Protein AF-A0A2W6SD18-F1 (afdb_monomer_lite)

Secondary structure (DSSP, 8-state):
-PPP-----EEEEEEE--SS---S-----HHIIIIIIIGGGGGGTS-HHHHHHHHHHHHHHHHHH--TTT--SPPPSS-HHHHHSSSEEEEEE--HHHH-TT--HHHHHHHHHHHHHTT-EEEEEE-TTS-EEEEEE-SS-S---

Sequence (145 aa):
MAIPEKDLKLIRKKFEAKPEKNPDRIRLGNHFVDDFIFEDQEAADIPINALRVIFNIISIISNEQFRPEDRPKQLSLFDEEFETDHNIFAAMKIRNSKISPSGSTKQVVDAYEFLARFKMSWYKSVNSKGKEIKTFGGLISNPSY

Foldseek 3Di:
DDDPPDLPQAAPAEFEDDPDDDDPDFDDDPCCCVVPQPVPNCVVVQDPLLVLVVRSVRVRVCVVQDDCPPDVDGDDPCDLCNQPDPNYDHHYDDDCCSRPVVSDPVSNVVSVVCQFPAVFDWDWDAGPVRDIDTDTTGNDPDDDD

Structure (mmCIF, N/CA/C/O backbone):
data_AF-A0A2W6SD18-F1
#
_entry.id   AF-A0A2W6SD18-F1
#
loop_
_atom_site.group_PDB
_atom_site.id
_atom_site.type_symbol
_atom_site.label_atom_id
_atom_site.label_alt_id
_atom_site.label_comp_id
_atom_site.label_asym_id
_atom_site.label_entity_id
_atom_site.label_seq_id
_atom_site.pdbx_PDB_ins_code
_atom_site.Cartn_x
_atom_site.Cartn_y
_atom_site.Cartn_z
_atom_site.occupancy
_atom_site.B_iso_or_equiv
_atom_site.auth_seq_id
_atom_site.auth_comp_id
_atom_site.auth_asym_id
_atom_site.auth_atom_id
_atom_site.pdbx_PDB_model_num
ATOM 1 N N . MET A 1 1 ? -8.324 37.063 14.150 1.00 36.47 1 MET A N 1
ATOM 2 C CA . MET A 1 1 ? -8.809 36.051 13.189 1.00 36.47 1 MET A CA 1
ATOM 3 C C . MET A 1 1 ? -8.015 34.784 13.435 1.00 36.47 1 MET A C 1
ATOM 5 O O . MET A 1 1 ? -6.806 34.806 13.251 1.00 36.47 1 MET A O 1
ATOM 9 N N . ALA A 1 2 ? -8.663 33.748 13.969 1.00 40.44 2 ALA A N 1
ATOM 10 C CA . ALA A 1 2 ? -8.034 32.453 14.193 1.00 40.44 2 ALA A CA 1
ATOM 11 C C . ALA A 1 2 ? -7.818 31.774 12.835 1.00 40.44 2 ALA A C 1
ATOM 13 O O . ALA A 1 2 ? -8.730 31.730 12.011 1.00 40.44 2 ALA A O 1
ATOM 14 N N . ILE A 1 3 ? -6.597 31.307 12.589 1.00 47.12 3 ILE A N 1
ATOM 15 C CA . ILE A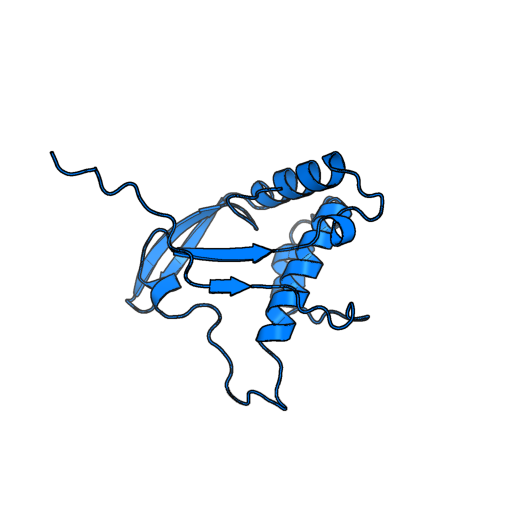 1 3 ? -6.280 30.435 11.458 1.00 47.12 3 ILE A CA 1
ATOM 16 C C . ILE A 1 3 ? -7.172 29.197 11.634 1.00 47.12 3 ILE A C 1
ATOM 18 O O . ILE A 1 3 ? -7.150 28.633 12.729 1.00 47.12 3 ILE A O 1
ATOM 22 N N . PRO A 1 4 ? -7.986 28.789 10.643 1.00 49.41 4 PRO A N 1
ATOM 23 C CA . PRO A 1 4 ? -8.769 27.574 10.795 1.00 49.41 4 PRO A CA 1
ATOM 24 C C . PRO A 1 4 ? -7.780 26.429 10.998 1.00 49.41 4 PRO A C 1
ATOM 26 O O . PRO A 1 4 ? -6.808 26.328 10.242 1.00 49.41 4 PRO A O 1
ATOM 29 N N . GLU A 1 5 ? -8.005 25.610 12.027 1.00 46.94 5 GLU A N 1
ATOM 30 C CA . GLU A 1 5 ? -7.401 24.287 12.169 1.00 46.94 5 GLU A CA 1
ATOM 31 C C . GLU A 1 5 ? -7.715 23.506 10.889 1.00 46.94 5 GLU A C 1
ATOM 33 O O . GLU A 1 5 ? -8.710 22.800 10.776 1.00 46.94 5 GLU A O 1
ATOM 38 N N . LYS A 1 6 ? -6.900 23.702 9.852 1.00 48.34 6 LYS A N 1
ATOM 39 C CA . LYS A 1 6 ? -6.810 22.774 8.738 1.00 48.34 6 LYS A CA 1
ATOM 40 C C . LYS A 1 6 ? -6.470 21.454 9.393 1.00 48.34 6 LYS A C 1
ATOM 42 O O . LYS A 1 6 ? -5.463 21.409 10.088 1.00 48.34 6 LYS A O 1
ATOM 47 N N . ASP A 1 7 ? -7.286 20.436 9.164 1.00 53.53 7 ASP A N 1
ATOM 48 C CA . ASP A 1 7 ? -7.004 19.037 9.462 1.00 53.53 7 ASP A CA 1
ATOM 49 C C . ASP A 1 7 ? -5.550 18.689 9.094 1.00 53.53 7 ASP A C 1
ATOM 51 O O . ASP A 1 7 ? -5.221 18.335 7.957 1.00 53.53 7 ASP A O 1
ATOM 55 N N . LEU A 1 8 ? -4.637 18.889 10.044 1.00 66.06 8 LEU A N 1
ATOM 56 C CA . LEU A 1 8 ? -3.215 18.668 9.858 1.00 66.06 8 LEU A CA 1
ATOM 57 C C . LEU A 1 8 ? -3.037 17.157 9.848 1.00 66.06 8 LEU A C 1
ATOM 59 O O . LEU A 1 8 ? -3.422 16.484 10.798 1.00 66.06 8 LEU A O 1
ATOM 63 N N . LYS A 1 9 ? -2.456 16.609 8.777 1.00 71.50 9 LYS A N 1
ATOM 64 C CA . LYS A 1 9 ? -2.080 15.191 8.733 1.00 71.50 9 LYS A CA 1
ATOM 65 C C . LYS A 1 9 ? -1.160 14.892 9.919 1.00 71.50 9 LYS A C 1
ATOM 67 O O . LYS A 1 9 ? -0.026 15.374 9.953 1.00 71.50 9 LYS A O 1
ATOM 72 N N . LEU A 1 10 ? -1.631 14.091 10.871 1.00 79.44 10 LEU A N 1
ATOM 73 C CA . LEU A 1 10 ? -0.878 13.744 12.071 1.00 79.44 10 LEU A CA 1
ATOM 74 C C . LEU A 1 10 ? -0.039 12.498 11.785 1.00 79.44 10 LEU A C 1
ATOM 76 O O . LEU A 1 10 ? -0.499 11.365 11.914 1.00 79.44 10 LEU A O 1
ATOM 80 N N . ILE A 1 11 ? 1.211 12.697 11.358 1.00 80.44 11 ILE A N 1
ATOM 81 C CA . ILE A 1 11 ? 2.149 11.583 11.166 1.00 80.44 11 ILE A CA 1
ATOM 82 C C . ILE A 1 11 ? 2.632 11.115 12.542 1.00 80.44 11 ILE A C 1
ATOM 84 O O . ILE A 1 11 ? 3.534 11.724 13.118 1.00 80.44 11 ILE A O 1
ATOM 88 N N . ARG A 1 12 ? 2.051 10.027 13.054 1.00 81.19 12 ARG A N 1
ATOM 89 C CA . ARG A 1 12 ? 2.420 9.437 14.354 1.00 81.19 12 ARG A CA 1
ATOM 90 C C . ARG A 1 12 ? 3.586 8.468 14.260 1.00 81.19 12 ARG A C 1
ATOM 92 O O . ARG A 1 12 ? 4.347 8.319 15.210 1.00 81.19 12 ARG A O 1
ATOM 99 N N . LYS A 1 13 ? 3.776 7.858 13.088 1.00 79.50 13 LYS A N 1
ATOM 100 C CA . LYS A 1 13 ? 4.844 6.886 12.858 1.00 79.50 13 LYS A CA 1
ATOM 101 C C . LYS A 1 13 ? 5.534 7.129 11.529 1.00 79.50 13 LYS A C 1
ATOM 103 O O . LYS A 1 13 ? 4.882 7.400 10.523 1.00 79.50 13 LYS A O 1
ATOM 108 N N . LYS A 1 14 ? 6.862 7.038 11.533 1.00 83.69 14 LYS A N 1
ATOM 109 C CA . LYS A 1 14 ? 7.695 7.120 10.333 1.00 83.69 14 LYS A CA 1
ATOM 110 C C . LYS A 1 14 ? 8.490 5.833 10.210 1.00 83.69 14 LYS 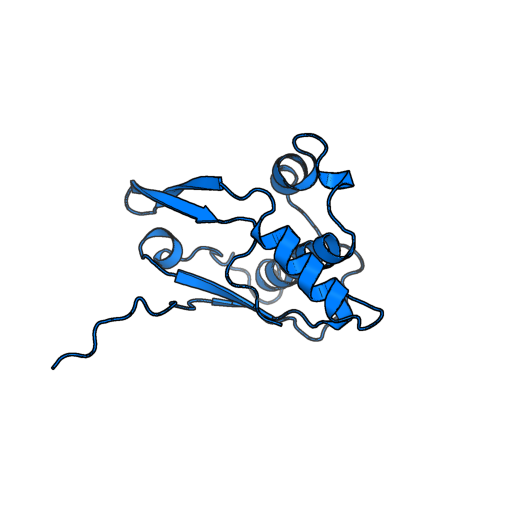A C 1
ATOM 112 O O . LYS A 1 14 ? 9.293 5.527 11.082 1.00 83.69 14 LYS A O 1
ATOM 117 N N . PHE A 1 15 ? 8.249 5.125 9.122 1.00 81.44 15 PHE A N 1
ATOM 118 C CA . PHE A 1 15 ? 8.937 3.910 8.740 1.00 81.44 15 PHE A CA 1
ATOM 119 C C . PHE A 1 15 ? 10.030 4.261 7.733 1.00 81.44 15 PHE A C 1
ATOM 121 O O . PHE A 1 15 ? 9.759 4.837 6.671 1.00 81.44 15 PHE A O 1
ATOM 128 N N . GLU A 1 16 ? 11.270 3.916 8.058 1.00 71.38 16 GLU A N 1
ATOM 129 C CA . GLU A 1 16 ? 12.412 4.158 7.182 1.00 71.38 16 GLU A CA 1
ATOM 130 C C . GLU A 1 16 ? 13.086 2.842 6.810 1.00 71.38 16 GLU A C 1
ATOM 132 O O . GLU A 1 16 ? 13.357 1.986 7.654 1.00 71.38 16 GLU A O 1
ATOM 137 N N . ALA A 1 17 ? 13.379 2.681 5.520 1.00 67.56 17 ALA A N 1
ATOM 138 C CA . ALA A 1 17 ? 14.174 1.561 5.052 1.00 67.56 17 ALA A CA 1
ATOM 139 C C . ALA A 1 17 ? 15.585 1.659 5.647 1.00 67.56 17 ALA A C 1
ATOM 141 O O . ALA A 1 17 ? 16.366 2.543 5.279 1.00 67.56 17 ALA A O 1
ATOM 142 N N . LYS A 1 18 ? 15.928 0.738 6.553 1.00 66.50 18 LYS A N 1
ATOM 143 C CA . LYS A 1 18 ? 17.315 0.579 6.995 1.00 66.50 18 LYS A CA 1
ATOM 144 C C . LYS A 1 18 ? 18.185 0.155 5.803 1.00 66.50 18 LYS A C 1
ATOM 146 O O . LYS A 1 18 ? 17.715 -0.575 4.932 1.00 66.50 18 LYS A O 1
ATOM 151 N N . PRO A 1 19 ? 19.454 0.590 5.747 1.00 58.84 19 PRO A N 1
ATOM 152 C CA . PRO A 1 19 ? 20.361 0.251 4.650 1.00 58.84 19 PRO A CA 1
ATOM 153 C C . PRO A 1 19 ? 20.757 -1.235 4.607 1.00 58.84 19 PRO A C 1
ATOM 155 O O . PRO A 1 19 ? 21.408 -1.659 3.653 1.00 58.84 19 PRO A O 1
ATOM 158 N N . GLU A 1 20 ? 20.393 -2.029 5.614 1.00 55.03 20 GLU A N 1
ATOM 159 C CA . GLU A 1 20 ? 20.808 -3.423 5.709 1.00 55.03 20 GLU A CA 1
ATOM 160 C C . GLU A 1 20 ? 19.927 -4.355 4.877 1.00 55.03 20 GLU A C 1
ATOM 162 O O . GLU A 1 20 ? 18.716 -4.404 5.060 1.00 55.03 20 GLU A O 1
ATOM 167 N N . LYS A 1 21 ? 20.616 -5.067 3.972 1.00 59.00 21 LYS A N 1
ATOM 168 C CA . LYS A 1 21 ? 20.236 -6.228 3.152 1.00 59.00 21 LYS A CA 1
ATOM 169 C C . LYS A 1 21 ? 18.786 -6.269 2.664 1.00 59.00 21 LYS A C 1
ATOM 171 O O . LYS A 1 21 ? 17.851 -6.477 3.426 1.00 59.00 21 LYS A O 1
ATOM 176 N N . ASN A 1 22 ? 18.634 -6.238 1.336 1.00 63.34 22 ASN A N 1
ATOM 177 C CA . ASN A 1 22 ? 17.445 -6.807 0.704 1.00 63.34 22 ASN A CA 1
ATOM 178 C C . ASN A 1 22 ? 17.261 -8.225 1.251 1.00 63.34 22 ASN A C 1
ATOM 180 O O . ASN A 1 22 ? 18.163 -9.042 1.051 1.00 63.34 22 ASN A O 1
ATOM 184 N N . PRO A 1 23 ? 16.166 -8.520 1.961 1.00 69.06 23 PRO A N 1
ATOM 185 C CA . PRO A 1 23 ? 15.959 -9.868 2.436 1.00 69.06 23 PRO A CA 1
ATOM 186 C C . PRO A 1 23 ? 15.701 -10.769 1.226 1.00 69.06 23 PRO A C 1
ATOM 188 O O . PRO A 1 23 ? 14.843 -10.468 0.398 1.00 69.06 23 PRO A O 1
ATOM 191 N N . ASP A 1 24 ? 16.412 -11.894 1.141 1.00 71.31 24 ASP A N 1
ATOM 192 C CA . ASP A 1 24 ? 16.167 -12.909 0.105 1.00 71.31 24 ASP A CA 1
ATOM 193 C C . ASP A 1 24 ? 14.780 -13.557 0.265 1.00 71.31 24 ASP A C 1
ATOM 195 O O . ASP A 1 24 ? 14.268 -14.203 -0.649 1.00 71.31 24 ASP A O 1
ATOM 199 N N . ARG A 1 25 ? 14.171 -13.417 1.452 1.00 76.19 25 ARG A N 1
ATOM 200 C CA . ARG A 1 25 ? 12.861 -13.970 1.802 1.00 76.19 25 ARG A CA 1
ATOM 201 C C . ARG A 1 25 ? 12.071 -12.982 2.649 1.00 76.19 25 ARG A C 1
ATOM 203 O O . ARG A 1 25 ? 12.567 -12.503 3.665 1.00 76.19 25 ARG A O 1
ATOM 210 N N . ILE A 1 26 ? 10.817 -12.754 2.276 1.00 76.69 26 ILE A N 1
ATOM 211 C CA . ILE A 1 26 ? 9.847 -11.987 3.062 1.00 76.69 26 ILE A CA 1
ATOM 212 C C . ILE A 1 26 ? 8.842 -12.973 3.658 1.00 76.69 26 ILE A C 1
ATOM 214 O O . ILE A 1 26 ? 8.371 -13.874 2.967 1.00 76.69 26 ILE A O 1
ATOM 218 N N . ARG A 1 27 ? 8.537 -12.825 4.950 1.00 76.38 27 ARG A N 1
ATOM 219 C CA . ARG A 1 27 ? 7.504 -13.621 5.624 1.00 76.38 27 ARG A CA 1
ATOM 220 C C . ARG A 1 27 ? 6.198 -12.842 5.630 1.00 76.38 27 ARG A C 1
ATOM 222 O O . ARG A 1 27 ? 6.173 -11.701 6.083 1.00 76.38 27 ARG A O 1
ATOM 229 N N . LEU A 1 28 ? 5.140 -13.480 5.147 1.00 76.88 28 LEU A N 1
ATOM 230 C CA . LEU A 1 28 ? 3.787 -12.938 5.083 1.00 76.88 28 LEU A CA 1
ATOM 231 C C . LEU A 1 28 ? 2.862 -13.785 5.946 1.00 76.88 28 LEU A C 1
ATOM 233 O O . LEU A 1 28 ? 3.042 -14.997 6.030 1.00 76.88 28 LEU A O 1
ATOM 237 N N . GLY A 1 29 ? 1.888 -13.147 6.591 1.00 78.31 29 GLY A N 1
ATOM 238 C CA . GLY A 1 29 ? 0.806 -13.881 7.239 1.00 78.31 29 GLY A CA 1
ATOM 239 C C . GLY A 1 29 ? -0.110 -14.491 6.181 1.00 78.31 29 GLY A C 1
ATOM 240 O O . GLY A 1 29 ? -0.436 -13.810 5.211 1.00 78.31 29 GLY A O 1
ATOM 241 N N . ASN A 1 30 ? -0.538 -15.738 6.382 1.00 79.75 30 ASN A N 1
ATOM 242 C CA . ASN A 1 30 ? -1.383 -16.455 5.419 1.00 79.75 30 ASN A CA 1
ATOM 243 C C . ASN A 1 30 ? -2.665 -15.679 5.095 1.00 79.75 30 ASN A C 1
ATOM 245 O O . ASN A 1 30 ? -2.949 -15.476 3.929 1.00 79.75 30 ASN A O 1
ATOM 249 N N . HIS A 1 31 ? -3.334 -15.102 6.098 1.00 80.88 31 HIS A N 1
ATOM 250 C CA . HIS A 1 31 ? -4.516 -14.258 5.879 1.00 80.88 31 HIS A CA 1
ATOM 251 C C . HIS A 1 31 ? -4.253 -13.067 4.953 1.00 80.88 31 HIS A C 1
ATOM 253 O O . HIS A 1 31 ? -5.052 -12.777 4.079 1.00 80.88 31 HIS A O 1
ATOM 259 N N . PHE A 1 32 ? -3.102 -12.397 5.076 1.00 80.69 32 PHE A N 1
ATOM 260 C CA . PHE A 1 32 ? -2.768 -11.320 4.143 1.00 80.69 32 PHE A CA 1
ATOM 261 C C . PHE A 1 32 ? -2.554 -11.863 2.727 1.00 80.69 32 PHE A C 1
ATOM 263 O O . PHE A 1 32 ? -2.947 -11.241 1.753 1.00 80.69 32 PHE A O 1
ATOM 270 N N . VAL A 1 33 ? -1.923 -13.024 2.590 1.00 81.56 33 VAL A N 1
ATOM 271 C CA . VAL A 1 33 ? -1.702 -13.638 1.279 1.00 81.56 33 VAL A CA 1
ATOM 272 C C . VAL A 1 33 ? -3.033 -14.042 0.642 1.00 81.56 33 VAL A C 1
ATOM 274 O O . VAL A 1 33 ? -3.299 -13.668 -0.497 1.00 81.56 33 VAL A O 1
ATOM 277 N N . ASP A 1 34 ? -3.878 -14.736 1.388 1.00 80.62 34 ASP A N 1
ATOM 278 C CA . ASP A 1 34 ? -5.146 -15.262 0.898 1.00 80.62 34 ASP A CA 1
ATOM 279 C C . ASP A 1 34 ? -6.139 -14.126 0.614 1.00 80.62 34 ASP A C 1
ATOM 281 O O . ASP A 1 34 ? -6.645 -14.035 -0.499 1.00 80.62 34 ASP A O 1
ATOM 285 N N . ASP A 1 35 ? -6.327 -13.200 1.559 1.00 77.06 35 ASP A N 1
ATOM 286 C CA . ASP A 1 35 ? -7.348 -12.149 1.467 1.00 77.06 35 ASP A CA 1
ATOM 287 C C . ASP A 1 35 ? -6.871 -10.940 0.642 1.00 77.06 35 ASP A C 1
ATOM 289 O O . ASP A 1 35 ? -7.652 -10.271 -0.023 1.00 77.06 35 ASP A O 1
ATOM 293 N N . PHE A 1 36 ? -5.579 -10.592 0.667 1.00 76.69 36 PHE A N 1
ATOM 294 C CA . PHE A 1 36 ? -5.096 -9.384 -0.016 1.00 76.69 36 PHE A CA 1
ATOM 295 C C . PHE A 1 36 ? -4.469 -9.665 -1.381 1.00 76.69 36 PHE A C 1
ATOM 297 O O . PHE A 1 36 ? -4.643 -8.862 -2.296 1.00 76.69 36 PHE A O 1
ATOM 304 N N . ILE A 1 37 ? -3.724 -10.767 -1.523 1.00 75.38 37 ILE A N 1
ATOM 305 C CA . ILE A 1 37 ? -3.031 -11.091 -2.776 1.00 75.38 37 ILE A CA 1
ATOM 306 C C . ILE A 1 37 ? -3.912 -11.967 -3.667 1.00 75.38 37 ILE A C 1
ATOM 308 O O . ILE A 1 37 ? -4.045 -11.656 -4.845 1.00 75.38 37 ILE A O 1
ATOM 312 N N . PHE A 1 38 ? -4.506 -13.040 -3.139 1.00 75.94 38 PHE A N 1
ATOM 313 C CA . PHE A 1 38 ? -5.151 -14.072 -3.963 1.00 75.94 38 PHE A CA 1
ATOM 314 C C . PHE A 1 38 ? -6.680 -14.047 -4.002 1.00 75.94 38 PHE A C 1
ATOM 316 O O . PHE A 1 38 ? -7.254 -14.732 -4.853 1.00 75.94 38 PHE A O 1
ATOM 323 N N . GLU A 1 39 ? -7.335 -13.268 -3.143 1.00 72.94 39 GLU A N 1
ATOM 324 C CA . GLU A 1 39 ? -8.783 -13.067 -3.198 1.00 72.94 39 GLU A CA 1
ATOM 325 C C . GLU A 1 39 ? -9.185 -12.599 -4.608 1.00 72.94 39 GLU A C 1
ATOM 327 O O . GLU A 1 39 ? -8.535 -11.736 -5.201 1.00 72.94 39 GLU A O 1
ATOM 332 N N . ASP A 1 40 ? -10.204 -13.246 -5.176 1.00 63.69 40 ASP A N 1
ATOM 333 C CA . ASP A 1 40 ? -10.763 -12.965 -6.506 1.00 63.69 40 ASP A CA 1
ATOM 334 C C . ASP A 1 40 ? -9.796 -13.054 -7.711 1.00 63.69 40 ASP A C 1
ATOM 336 O O . ASP A 1 40 ? -10.105 -12.556 -8.790 1.00 63.69 40 ASP A O 1
ATOM 340 N N . GLN A 1 41 ? -8.663 -13.762 -7.581 1.00 56.09 41 GLN A N 1
ATOM 341 C CA . GLN A 1 41 ? -7.621 -13.908 -8.623 1.00 56.09 41 GLN A CA 1
ATOM 342 C C . GLN A 1 41 ? -6.837 -12.618 -8.952 1.00 56.09 41 GLN A C 1
ATOM 344 O O . GLN A 1 41 ? -6.074 -12.597 -9.920 1.00 56.09 41 GLN A O 1
ATOM 349 N N . GLU A 1 42 ? -6.927 -11.577 -8.117 1.00 60.84 42 GLU A N 1
ATOM 350 C CA . GLU A 1 42 ? -6.332 -10.258 -8.391 1.00 60.84 42 GLU A CA 1
ATOM 351 C C . GLU A 1 42 ? -4.790 -10.243 -8.417 1.00 60.84 42 GLU A C 1
ATOM 353 O O . GLU A 1 42 ? -4.199 -9.353 -9.029 1.00 60.84 42 GLU A O 1
ATOM 358 N N . ALA A 1 43 ? -4.107 -11.230 -7.815 1.00 59.78 43 ALA A N 1
ATOM 359 C CA . ALA A 1 43 ? -2.637 -11.292 -7.769 1.00 59.78 43 ALA A CA 1
ATOM 360 C C . ALA A 1 43 ? -1.976 -11.151 -9.148 1.00 59.78 43 ALA A C 1
ATOM 362 O O . ALA A 1 43 ? -0.908 -10.544 -9.265 1.00 59.78 43 ALA A O 1
ATOM 363 N N . ALA A 1 44 ? -2.585 -11.754 -10.176 1.00 63.84 44 ALA A N 1
ATOM 364 C CA . ALA A 1 44 ? -2.059 -11.759 -11.538 1.00 63.84 44 ALA A CA 1
ATOM 365 C C . ALA A 1 44 ? -2.171 -10.383 -12.217 1.00 63.84 44 ALA A C 1
ATOM 367 O O . ALA A 1 44 ? -1.370 -10.075 -13.100 1.00 63.84 44 ALA A O 1
ATOM 368 N N . ASP A 1 45 ? -3.111 -9.551 -11.767 1.00 78.31 45 ASP A N 1
ATOM 369 C CA . ASP A 1 45 ? -3.391 -8.234 -12.336 1.00 78.31 45 ASP A CA 1
ATOM 370 C C . ASP A 1 45 ? -2.580 -7.113 -11.670 1.00 78.31 45 ASP A C 1
ATOM 372 O O . ASP A 1 45 ? -2.517 -5.996 -12.192 1.00 78.31 45 ASP A O 1
ATOM 376 N N . ILE A 1 46 ? -1.909 -7.388 -10.543 1.00 87.50 46 ILE A N 1
ATOM 377 C CA . ILE A 1 46 ? -1.063 -6.399 -9.867 1.00 87.50 46 ILE A CA 1
ATOM 378 C C . ILE A 1 46 ? 0.208 -6.150 -10.700 1.00 87.50 46 ILE A C 1
ATOM 380 O O . ILE A 1 46 ? 1.032 -7.055 -10.877 1.00 87.50 46 ILE A O 1
ATOM 384 N N . PRO A 1 47 ? 0.472 -4.904 -11.146 1.00 91.69 47 PRO A N 1
ATOM 385 C CA . PRO A 1 47 ? 1.692 -4.587 -11.876 1.00 91.69 47 PRO A CA 1
ATOM 386 C C . PRO A 1 47 ? 2.952 -4.911 -11.064 1.00 91.69 47 PRO A C 1
ATOM 388 O O . PRO A 1 47 ? 3.037 -4.628 -9.868 1.00 91.69 47 PRO A O 1
ATOM 391 N N . ILE A 1 48 ? 4.003 -5.397 -11.729 1.00 91.56 48 ILE A N 1
ATOM 392 C CA . ILE A 1 48 ? 5.259 -5.794 -11.064 1.00 91.56 48 ILE A CA 1
ATOM 393 C C . ILE A 1 48 ? 5.873 -4.689 -10.185 1.00 91.56 48 ILE A C 1
ATOM 395 O O . ILE A 1 48 ? 6.458 -4.965 -9.138 1.00 91.56 48 ILE A O 1
ATOM 399 N N . ASN A 1 49 ? 5.733 -3.421 -10.581 1.00 94.44 49 ASN A N 1
ATOM 400 C CA . ASN A 1 49 ? 6.239 -2.289 -9.802 1.00 94.44 49 ASN A CA 1
ATOM 401 C C . ASN A 1 49 ? 5.391 -2.027 -8.547 1.00 94.44 49 ASN A C 1
ATOM 403 O O . ASN A 1 49 ? 5.942 -1.659 -7.513 1.00 94.44 49 ASN A O 1
ATOM 407 N N . ALA A 1 50 ? 4.081 -2.279 -8.604 1.00 93.19 50 ALA A N 1
ATOM 408 C CA . ALA A 1 50 ? 3.200 -2.219 -7.442 1.00 93.19 50 ALA A CA 1
ATOM 409 C C . ALA A 1 50 ? 3.513 -3.357 -6.452 1.00 93.19 50 ALA A C 1
ATOM 411 O O . ALA A 1 50 ? 3.656 -3.100 -5.257 1.00 93.19 50 ALA A O 1
ATOM 412 N N . LEU A 1 51 ? 3.769 -4.579 -6.940 1.00 90.81 51 LEU A N 1
ATOM 413 C CA . LEU A 1 51 ? 4.259 -5.685 -6.102 1.00 90.81 51 LEU A CA 1
ATOM 414 C C . LEU A 1 51 ? 5.571 -5.335 -5.391 1.00 90.81 51 LEU A C 1
ATOM 416 O O . LEU A 1 51 ? 5.728 -5.605 -4.202 1.00 90.81 51 LEU A O 1
ATOM 420 N N . ARG A 1 52 ? 6.509 -4.673 -6.083 1.00 91.94 52 ARG A N 1
ATOM 421 C CA . ARG A 1 52 ? 7.749 -4.195 -5.451 1.00 91.94 52 ARG A CA 1
ATOM 422 C C . ARG A 1 52 ? 7.467 -3.230 -4.304 1.00 91.94 52 ARG A C 1
ATOM 424 O O . ARG A 1 52 ? 8.115 -3.347 -3.267 1.00 91.94 52 ARG A O 1
ATOM 431 N N . VAL A 1 53 ? 6.517 -2.308 -4.451 1.00 92.25 53 VAL A N 1
ATOM 432 C CA . VAL A 1 53 ? 6.116 -1.408 -3.357 1.00 92.25 53 VAL A CA 1
ATOM 433 C C . VAL A 1 53 ? 5.533 -2.209 -2.191 1.00 92.25 53 VAL A C 1
ATOM 435 O O . VAL A 1 53 ? 6.005 -2.035 -1.071 1.00 92.25 53 VAL A O 1
ATOM 438 N N . ILE A 1 54 ? 4.598 -3.133 -2.446 1.00 90.62 54 ILE A N 1
ATOM 439 C CA . ILE A 1 54 ? 3.995 -4.014 -1.427 1.00 90.62 54 ILE A CA 1
ATOM 440 C C . ILE A 1 54 ? 5.081 -4.766 -0.642 1.00 90.62 54 ILE A C 1
ATOM 442 O O . ILE A 1 54 ? 5.114 -4.736 0.588 1.00 90.62 54 ILE A O 1
ATOM 446 N N . PHE A 1 55 ? 6.028 -5.388 -1.340 1.00 88.69 55 PHE A N 1
ATOM 447 C CA . PHE A 1 55 ? 7.121 -6.122 -0.707 1.00 88.69 55 PHE A CA 1
ATOM 448 C C . PHE A 1 55 ? 8.068 -5.222 0.089 1.00 88.69 55 PHE A C 1
ATOM 450 O O . PHE A 1 55 ? 8.512 -5.612 1.168 1.00 88.69 55 PHE A O 1
ATOM 457 N N . ASN A 1 56 ? 8.347 -4.005 -0.385 1.00 89.69 56 ASN A N 1
ATOM 458 C CA . ASN A 1 56 ? 9.124 -3.042 0.396 1.00 89.69 56 ASN A CA 1
ATOM 459 C C . ASN A 1 56 ? 8.367 -2.612 1.663 1.00 89.69 56 ASN A C 1
ATOM 461 O O . ASN A 1 56 ? 8.984 -2.564 2.724 1.00 89.69 56 ASN A O 1
ATOM 465 N N . ILE A 1 57 ? 7.052 -2.367 1.585 1.00 88.62 57 ILE A N 1
ATOM 466 C CA . ILE A 1 57 ? 6.210 -2.046 2.750 1.00 88.62 57 ILE A CA 1
ATOM 467 C C . ILE A 1 57 ? 6.335 -3.139 3.807 1.00 88.62 57 ILE A C 1
ATOM 469 O O . ILE A 1 57 ? 6.680 -2.867 4.958 1.00 88.62 57 ILE A O 1
ATOM 473 N N . ILE A 1 58 ? 6.122 -4.385 3.396 1.00 85.75 58 ILE A N 1
ATOM 474 C CA . ILE A 1 58 ? 6.158 -5.533 4.296 1.00 85.75 58 ILE A CA 1
ATOM 475 C C . ILE A 1 58 ? 7.552 -5.707 4.885 1.00 85.75 58 ILE A C 1
ATOM 477 O O . ILE A 1 58 ? 7.673 -5.881 6.092 1.00 85.75 58 ILE A O 1
ATOM 481 N N . SER A 1 59 ? 8.602 -5.627 4.064 1.00 84.88 59 SER A N 1
ATOM 482 C CA . SER A 1 59 ? 9.979 -5.763 4.537 1.00 84.88 59 SER A CA 1
ATOM 483 C C . SER A 1 59 ? 10.340 -4.702 5.578 1.00 84.88 59 SER A C 1
ATOM 485 O O . SER A 1 59 ? 11.036 -5.011 6.545 1.00 84.88 59 SER A O 1
ATOM 487 N N . ILE A 1 60 ? 9.892 -3.457 5.394 1.00 83.56 60 ILE A N 1
ATOM 488 C CA . ILE A 1 60 ? 10.152 -2.370 6.341 1.00 83.56 60 ILE A CA 1
ATOM 489 C C . ILE A 1 60 ? 9.407 -2.633 7.655 1.00 83.56 60 ILE A C 1
ATOM 491 O O . ILE A 1 60 ? 10.020 -2.587 8.720 1.00 83.56 60 ILE A O 1
ATOM 495 N N . ILE A 1 61 ? 8.120 -2.988 7.585 1.00 81.19 61 ILE A N 1
ATOM 496 C CA . ILE A 1 61 ? 7.307 -3.290 8.771 1.00 81.19 61 ILE A CA 1
ATOM 497 C C . ILE A 1 61 ? 7.861 -4.512 9.517 1.00 81.19 61 ILE A C 1
ATOM 499 O O . ILE A 1 61 ? 8.037 -4.463 10.734 1.00 81.19 61 ILE A O 1
ATOM 503 N N . SER A 1 62 ? 8.196 -5.598 8.815 1.00 75.25 62 SER A N 1
ATOM 504 C CA . SER A 1 62 ? 8.701 -6.831 9.431 1.00 75.25 62 SER A CA 1
ATOM 505 C C . SER A 1 62 ? 10.030 -6.615 10.150 1.00 75.25 62 SER A C 1
ATOM 507 O O . SER A 1 62 ? 10.228 -7.142 11.244 1.00 75.25 62 SER A O 1
ATOM 509 N N . ASN A 1 63 ? 10.921 -5.806 9.567 1.00 71.44 63 ASN A N 1
ATOM 510 C CA . ASN A 1 63 ? 12.201 -5.451 10.179 1.00 71.44 63 ASN A CA 1
ATOM 511 C C . ASN A 1 63 ? 12.032 -4.634 11.466 1.00 71.44 63 ASN A C 1
ATOM 513 O O . ASN A 1 63 ? 12.894 -4.689 12.344 1.00 71.44 63 ASN A O 1
ATOM 517 N N . GLU A 1 64 ? 10.939 -3.882 11.599 1.00 67.50 64 GLU A N 1
ATOM 518 C CA . GLU A 1 64 ? 10.615 -3.185 12.843 1.00 67.50 64 GLU A CA 1
ATOM 519 C C . GLU A 1 64 ? 9.930 -4.085 13.880 1.00 67.50 64 GLU A C 1
ATOM 521 O O . GLU A 1 64 ? 10.135 -3.879 15.075 1.00 67.50 64 GLU A O 1
ATOM 526 N N . GLN A 1 65 ? 9.146 -5.077 13.447 1.00 60.00 65 GLN A N 1
ATOM 527 C CA . GLN A 1 65 ? 8.322 -5.932 14.313 1.00 60.00 65 GLN A CA 1
ATOM 528 C C . GLN A 1 65 ? 9.039 -7.156 14.895 1.00 60.00 65 GLN A C 1
ATOM 530 O O . GLN A 1 65 ? 8.742 -7.555 16.017 1.00 60.00 65 GLN A O 1
ATOM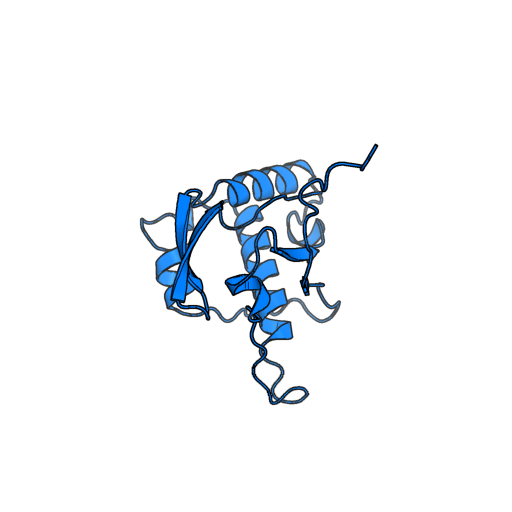 535 N N . PHE A 1 66 ? 9.978 -7.759 14.163 1.00 56.62 66 PHE A N 1
ATOM 536 C CA . PHE A 1 66 ? 10.544 -9.069 14.504 1.00 56.62 66 PHE A CA 1
ATOM 537 C C . PHE A 1 66 ? 12.062 -9.011 14.703 1.00 56.62 66 PHE A C 1
ATOM 539 O O . PHE A 1 66 ? 12.828 -9.595 13.939 1.00 56.62 66 PHE A O 1
ATOM 546 N N . ARG A 1 67 ? 12.515 -8.325 15.761 1.00 56.81 67 ARG A N 1
ATOM 547 C CA . ARG A 1 67 ? 13.916 -8.385 16.227 1.00 56.81 67 ARG A CA 1
ATOM 548 C C . ARG A 1 67 ? 13.981 -8.974 17.642 1.00 56.81 67 ARG A C 1
ATOM 550 O O . ARG A 1 67 ? 14.220 -8.220 18.582 1.00 56.81 67 ARG A O 1
ATOM 557 N N . PRO A 1 68 ? 13.768 -10.295 17.809 1.00 52.53 68 PRO A N 1
ATOM 558 C CA . PRO A 1 68 ? 13.741 -10.935 19.126 1.00 52.53 68 PRO A CA 1
ATOM 559 C C . PRO A 1 68 ? 15.056 -10.787 19.907 1.00 52.53 68 PRO A C 1
ATOM 561 O O . PRO A 1 68 ? 15.019 -10.790 21.131 1.00 52.53 68 PRO A O 1
ATOM 564 N N . GLU A 1 69 ? 16.190 -10.599 19.223 1.00 57.50 69 GLU A N 1
ATOM 565 C CA . GLU A 1 69 ? 17.500 -10.432 19.873 1.00 57.50 69 GLU A CA 1
ATOM 566 C C . GLU A 1 69 ? 17.687 -9.053 20.537 1.00 57.50 69 GLU A C 1
ATOM 568 O O . GLU A 1 69 ? 18.298 -8.972 21.597 1.00 57.50 69 GLU A O 1
ATOM 573 N N . ASP A 1 70 ? 17.092 -7.986 19.984 1.00 58.69 70 ASP A N 1
ATOM 574 C CA . ASP A 1 70 ? 17.263 -6.606 20.485 1.00 58.69 70 ASP A CA 1
ATOM 575 C C . ASP A 1 70 ? 15.984 -6.010 21.111 1.00 58.69 70 ASP A C 1
ATOM 577 O O . ASP A 1 70 ? 16.038 -4.987 21.798 1.00 58.69 70 ASP A O 1
ATOM 581 N N . ARG A 1 71 ? 14.801 -6.578 20.831 1.00 55.75 71 ARG A N 1
ATOM 582 C CA . ARG A 1 71 ? 13.494 -6.076 21.292 1.00 55.75 71 ARG A CA 1
ATOM 583 C C . ARG A 1 71 ? 12.536 -7.240 21.594 1.00 55.75 71 ARG A C 1
ATOM 585 O O . ARG A 1 71 ? 11.763 -7.631 20.723 1.00 55.75 71 ARG A O 1
ATOM 592 N N . PRO A 1 72 ? 12.519 -7.759 22.837 1.00 55.09 72 PRO A N 1
ATOM 593 C CA . PRO A 1 72 ? 11.634 -8.857 23.243 1.00 55.09 72 PRO A CA 1
ATOM 594 C C . PRO A 1 72 ? 10.151 -8.457 23.380 1.00 55.09 72 PRO A C 1
ATOM 596 O O . PRO A 1 72 ? 9.313 -9.308 23.665 1.00 55.09 72 PRO A O 1
ATOM 599 N N . LYS A 1 73 ? 9.801 -7.174 23.202 1.00 51.97 73 LYS A N 1
ATOM 600 C CA . LYS A 1 73 ? 8.410 -6.702 23.219 1.00 51.97 73 LYS A CA 1
ATOM 601 C C . LYS A 1 73 ? 7.864 -6.598 21.799 1.00 51.97 73 LYS A C 1
ATOM 603 O O . LYS A 1 73 ? 8.410 -5.860 20.980 1.00 51.97 73 LYS A O 1
ATOM 608 N N . GLN A 1 74 ? 6.753 -7.288 21.555 1.00 53.81 74 GLN A N 1
ATOM 609 C CA . GLN A 1 74 ? 5.894 -7.073 20.395 1.00 53.81 74 GLN A CA 1
ATOM 610 C C . GLN A 1 74 ? 5.440 -5.608 20.396 1.00 53.81 74 GLN A C 1
ATOM 612 O O . GLN A 1 74 ? 4.801 -5.145 21.340 1.00 53.81 74 GLN A O 1
ATOM 617 N N . LEU A 1 75 ? 5.844 -4.854 19.378 1.00 53.56 75 LEU A N 1
ATOM 618 C CA . LEU A 1 75 ? 5.399 -3.477 19.189 1.00 53.56 75 LEU A CA 1
ATOM 619 C C . LEU A 1 75 ? 3.944 -3.504 18.718 1.00 53.56 75 LEU A C 1
ATOM 621 O O . LEU A 1 75 ? 3.651 -4.177 17.732 1.00 53.56 75 LEU A O 1
ATOM 625 N N . SER A 1 76 ? 3.057 -2.736 19.354 1.00 57.56 76 SER A N 1
ATOM 626 C CA . SER A 1 76 ? 1.761 -2.453 18.738 1.00 57.56 76 SER A CA 1
ATOM 627 C C . SER A 1 76 ? 2.022 -1.628 17.475 1.00 57.56 76 SER A C 1
ATOM 629 O O . SER A 1 76 ? 2.624 -0.556 17.524 1.00 57.56 76 SER A O 1
ATOM 631 N N . LEU A 1 77 ? 1.693 -2.161 16.296 1.00 55.00 77 LEU A N 1
ATOM 632 C CA . LEU A 1 77 ? 1.782 -1.381 15.052 1.00 55.00 77 LEU A CA 1
ATOM 633 C C . LEU A 1 77 ? 0.727 -0.282 15.002 1.00 55.00 77 LEU A C 1
ATOM 635 O O . LEU A 1 77 ? 0.951 0.735 14.347 1.00 55.00 77 LEU A O 1
ATOM 639 N N . PHE A 1 78 ? -0.366 -0.509 15.720 1.00 61.22 78 PHE A N 1
ATOM 640 C CA . PHE A 1 78 ? -1.510 0.363 15.864 1.00 61.22 78 PHE A CA 1
ATOM 641 C C . PHE A 1 78 ? -1.580 0.714 17.345 1.00 61.22 78 PHE A C 1
ATOM 643 O O . PHE A 1 78 ? -2.223 0.041 18.146 1.00 61.22 78 PHE A O 1
ATOM 650 N N . ASP A 1 79 ? -0.769 1.692 17.740 1.00 64.25 79 ASP A N 1
ATOM 651 C CA . ASP A 1 79 ? -0.898 2.291 19.065 1.00 64.25 79 ASP A CA 1
ATOM 652 C C . ASP A 1 79 ? -2.316 2.865 19.207 1.00 64.25 79 ASP A C 1
ATOM 654 O O . ASP A 1 79 ? -2.933 3.215 18.199 1.00 64.25 79 ASP A O 1
ATOM 658 N N . GLU A 1 80 ? -2.825 2.963 20.439 1.00 64.69 80 GLU A N 1
ATOM 659 C CA . GLU A 1 80 ? -4.208 3.371 20.747 1.00 64.69 80 GLU A CA 1
ATOM 660 C C . GLU A 1 80 ? -4.662 4.599 19.938 1.00 64.69 80 GLU A C 1
ATOM 662 O O . GLU A 1 80 ? -5.795 4.654 19.476 1.00 64.69 80 GLU A O 1
ATOM 667 N N . GLU A 1 81 ? -3.745 5.528 19.662 1.00 66.69 81 GLU A N 1
ATOM 668 C CA . GLU A 1 81 ? -3.972 6.715 18.840 1.00 66.69 81 GLU A CA 1
ATOM 669 C C . GLU A 1 81 ? -4.536 6.395 17.440 1.00 66.69 81 GLU A C 1
ATOM 671 O O . GLU A 1 81 ? -5.497 7.034 17.022 1.00 66.69 81 GLU A O 1
ATOM 676 N N . PHE A 1 82 ? -4.011 5.385 16.727 1.00 68.38 82 PHE A N 1
ATOM 677 C CA . PHE A 1 82 ? -4.517 4.974 15.400 1.00 68.38 82 PHE A CA 1
ATOM 678 C C . PHE A 1 82 ? -5.962 4.476 15.450 1.00 68.38 82 PHE A C 1
ATOM 680 O O . PHE A 1 82 ? -6.664 4.497 14.439 1.00 68.38 82 PHE A O 1
ATOM 687 N N . GLU A 1 83 ? -6.387 4.012 16.619 1.00 67.06 83 GLU A N 1
ATOM 688 C CA . GLU A 1 83 ? -7.742 3.563 16.858 1.00 67.06 83 GLU A CA 1
ATOM 689 C C . GLU A 1 83 ? -8.611 4.709 17.404 1.00 67.06 83 GLU A C 1
ATOM 691 O O . GLU A 1 83 ? -9.801 4.773 17.117 1.00 67.06 83 GLU A O 1
ATOM 696 N N . THR A 1 84 ? -8.077 5.659 18.170 1.00 68.94 84 THR A N 1
ATOM 697 C CA . THR A 1 84 ? -8.910 6.660 18.852 1.00 68.94 84 THR A CA 1
ATOM 698 C C . THR A 1 84 ? -9.059 7.985 18.128 1.00 68.94 84 THR A C 1
ATOM 700 O O . THR A 1 84 ? -10.111 8.610 18.295 1.00 68.94 84 THR A O 1
ATOM 703 N N . ASP A 1 85 ? -8.068 8.416 17.344 1.00 69.88 85 ASP A N 1
ATOM 704 C CA . ASP A 1 85 ? -8.061 9.765 16.777 1.00 69.88 85 ASP A CA 1
ATOM 705 C C . ASP A 1 85 ? -8.235 9.765 15.252 1.00 69.88 85 ASP A C 1
ATOM 707 O O . ASP A 1 85 ? -7.936 8.810 14.534 1.00 69.88 85 ASP A O 1
ATOM 711 N N . HIS A 1 86 ? -8.729 10.890 14.739 1.00 71.19 86 HIS A N 1
ATOM 712 C CA . HIS A 1 86 ? -8.899 11.112 13.307 1.00 71.19 86 HIS A CA 1
ATOM 713 C C . HIS A 1 86 ? -7.612 11.660 12.667 1.00 71.19 86 HIS A C 1
ATOM 715 O O . HIS A 1 86 ? -6.782 12.276 13.332 1.00 71.19 86 HIS A O 1
ATOM 721 N N . ASN A 1 87 ? -7.462 11.473 11.350 1.00 72.25 87 ASN A N 1
ATOM 722 C CA . ASN A 1 87 ? -6.361 12.031 10.546 1.00 72.25 87 ASN A CA 1
ATOM 723 C C . ASN A 1 87 ? -4.945 11.608 10.981 1.00 72.25 87 ASN A C 1
ATOM 725 O O . ASN A 1 87 ? -3.973 12.331 10.733 1.00 72.25 87 ASN A O 1
ATOM 729 N N . ILE A 1 88 ? -4.817 10.427 11.587 1.00 75.88 88 ILE A N 1
ATOM 730 C CA . ILE A 1 88 ? -3.527 9.823 11.915 1.00 75.88 88 ILE A CA 1
ATOM 731 C C . ILE A 1 88 ? -2.992 9.008 10.740 1.00 75.88 88 ILE A C 1
ATOM 733 O O . ILE A 1 88 ? -3.708 8.232 10.111 1.00 75.88 88 ILE A O 1
ATOM 737 N N . PHE A 1 89 ? -1.696 9.167 10.473 1.00 80.81 89 PHE A N 1
ATOM 738 C CA . PHE A 1 89 ? -0.996 8.477 9.399 1.00 80.81 89 PHE A CA 1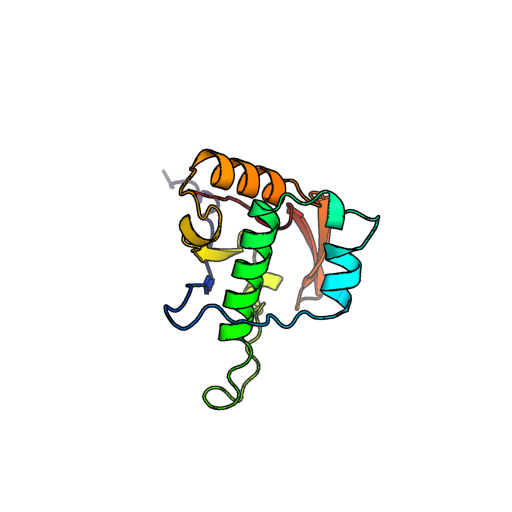
ATOM 739 C C . PHE A 1 89 ? 0.295 7.826 9.892 1.00 80.81 89 PHE A C 1
ATOM 741 O O . PHE A 1 89 ? 1.058 8.389 10.685 1.00 80.81 89 PHE A O 1
ATOM 748 N N . ALA A 1 90 ? 0.584 6.663 9.317 1.00 84.75 90 ALA A N 1
ATOM 749 C CA . ALA A 1 90 ? 1.936 6.150 9.208 1.00 84.75 90 ALA A CA 1
ATOM 750 C C . ALA A 1 90 ? 2.539 6.639 7.886 1.00 84.75 90 ALA A C 1
ATOM 752 O O . ALA A 1 90 ? 1.931 6.497 6.827 1.00 84.75 90 ALA A O 1
ATOM 753 N N . ALA A 1 91 ? 3.738 7.211 7.940 1.00 88.19 91 ALA A N 1
ATOM 754 C CA . ALA A 1 91 ? 4.487 7.607 6.757 1.00 88.19 91 ALA A CA 1
ATOM 755 C C . ALA A 1 91 ? 5.610 6.605 6.492 1.00 88.19 91 ALA A C 1
ATOM 757 O O . ALA A 1 91 ? 6.294 6.179 7.420 1.00 88.19 91 ALA A O 1
ATOM 758 N N . MET A 1 92 ? 5.835 6.270 5.225 1.00 89.25 92 MET A N 1
ATOM 759 C CA . MET A 1 92 ? 6.904 5.369 4.809 1.00 89.25 92 MET A CA 1
ATOM 760 C C . MET A 1 92 ? 7.707 5.981 3.668 1.00 89.25 92 MET A C 1
ATOM 762 O O . MET A 1 92 ? 7.146 6.631 2.789 1.00 89.25 92 MET A O 1
ATOM 766 N N . LYS A 1 93 ? 9.023 5.752 3.670 1.00 90.44 93 LYS A N 1
ATOM 767 C CA . LYS A 1 93 ? 9.912 6.145 2.571 1.00 90.44 93 LYS A CA 1
ATOM 768 C C . LYS A 1 93 ? 10.521 4.919 1.901 1.00 90.44 93 LYS A C 1
ATOM 770 O O . LYS A 1 93 ? 11.237 4.150 2.541 1.00 90.44 93 LYS A O 1
ATOM 775 N N . ILE A 1 94 ? 10.293 4.791 0.596 1.00 89.50 94 ILE A N 1
ATOM 776 C CA . ILE A 1 94 ? 10.864 3.742 -0.254 1.00 89.50 94 ILE A CA 1
ATOM 777 C C . ILE A 1 94 ? 11.693 4.423 -1.340 1.00 89.50 94 ILE A C 1
ATOM 779 O O . ILE A 1 94 ? 11.254 5.391 -1.953 1.00 89.50 94 ILE A O 1
ATOM 783 N N . ARG A 1 95 ? 12.917 3.939 -1.580 1.00 90.12 95 ARG A N 1
ATOM 784 C CA . ARG A 1 95 ? 13.756 4.479 -2.659 1.00 90.12 95 ARG A CA 1
ATOM 785 C C . ARG A 1 95 ? 13.160 4.107 -4.015 1.00 90.12 95 ARG A C 1
ATOM 787 O O . ARG A 1 95 ? 12.879 2.936 -4.252 1.00 90.12 95 ARG A O 1
ATOM 794 N N . ASN A 1 96 ? 13.104 5.062 -4.938 1.00 91.44 96 ASN A N 1
ATOM 795 C CA . ASN A 1 96 ? 12.557 4.859 -6.286 1.00 91.44 96 ASN A CA 1
ATOM 796 C C . ASN A 1 96 ? 13.225 3.699 -7.037 1.00 91.44 96 ASN A C 1
ATOM 798 O O . ASN A 1 96 ? 12.548 2.933 -7.715 1.00 91.44 96 ASN A O 1
ATOM 802 N N . SER A 1 97 ? 14.530 3.488 -6.837 1.00 90.56 97 SER A N 1
ATOM 803 C CA . SER A 1 97 ? 15.275 2.364 -7.425 1.00 90.56 97 SER A CA 1
ATOM 804 C C . SER A 1 97 ? 14.837 0.979 -6.930 1.00 90.56 97 SER A C 1
ATOM 806 O O . SER A 1 97 ? 15.113 -0.021 -7.588 1.00 90.56 97 SER A O 1
ATOM 808 N N . LYS A 1 98 ? 14.147 0.894 -5.785 1.00 89.56 98 LYS A N 1
ATOM 809 C CA . LYS A 1 98 ? 13.530 -0.347 -5.288 1.00 89.56 98 LYS A CA 1
ATOM 810 C C . LYS A 1 98 ? 12.180 -0.632 -5.944 1.00 89.56 98 LYS A C 1
ATOM 812 O O . LYS A 1 98 ? 11.726 -1.770 -5.901 1.00 89.56 98 LYS A O 1
ATOM 817 N N . ILE A 1 99 ? 11.564 0.384 -6.544 1.00 91.88 99 ILE A N 1
ATOM 818 C CA . ILE A 1 99 ? 10.259 0.306 -7.207 1.00 91.88 99 ILE A CA 1
ATOM 819 C C . ILE A 1 99 ? 10.459 0.109 -8.711 1.00 91.88 99 ILE A C 1
ATOM 821 O O . ILE A 1 99 ? 9.945 -0.847 -9.287 1.00 91.88 99 ILE A O 1
ATOM 825 N N . SER A 1 100 ? 11.278 0.960 -9.331 1.00 93.56 100 SER A N 1
ATOM 826 C CA . SER A 1 100 ? 11.702 0.857 -10.727 1.00 93.56 100 SER A CA 1
ATOM 827 C C . SER A 1 100 ? 13.223 0.662 -10.795 1.00 93.56 100 SER A C 1
ATOM 829 O O . SER A 1 100 ? 13.975 1.633 -10.689 1.00 93.56 100 SER A O 1
ATOM 831 N N . PRO A 1 101 ? 13.709 -0.578 -11.001 1.00 88.50 101 PRO A N 1
ATOM 832 C CA . PRO A 1 101 ? 15.136 -0.853 -11.175 1.00 88.50 101 PRO A CA 1
ATOM 833 C C . PRO A 1 101 ? 15.751 -0.140 -12.384 1.00 88.50 101 PRO A C 1
ATOM 835 O O . PRO A 1 101 ? 16.937 0.168 -12.371 1.00 88.50 101 PRO A O 1
ATOM 838 N N . SER A 1 102 ? 14.947 0.161 -13.410 1.00 90.75 102 SER A N 1
ATOM 839 C CA . SER A 1 102 ? 15.380 0.948 -14.569 1.00 90.75 102 SER A CA 1
ATOM 840 C C . SER A 1 102 ? 15.442 2.456 -14.291 1.00 90.75 102 SER A C 1
ATOM 842 O O . SER A 1 102 ? 15.795 3.215 -15.186 1.00 90.75 102 SER A O 1
ATOM 844 N N . GLY A 1 103 ? 15.051 2.911 -13.094 1.00 88.69 103 GLY A N 1
ATOM 845 C CA . GLY A 1 103 ? 15.012 4.329 -12.726 1.00 88.69 103 GLY A CA 1
ATOM 846 C C . GLY A 1 103 ? 13.893 5.129 -13.403 1.00 88.69 103 GLY A C 1
ATOM 847 O O . GLY A 1 103 ? 13.956 6.354 -13.445 1.00 88.69 103 GLY A O 1
ATOM 848 N N . SER A 1 104 ? 12.871 4.465 -13.951 1.00 93.75 104 SER A N 1
ATOM 849 C CA . SER A 1 104 ? 11.776 5.138 -14.652 1.00 93.75 104 SER A CA 1
ATOM 850 C C . SER A 1 104 ? 10.796 5.758 -13.659 1.00 93.75 104 SER A C 1
ATOM 852 O O . SER A 1 104 ? 10.048 5.048 -12.992 1.00 93.75 104 SER A O 1
ATOM 854 N N . THR A 1 105 ? 10.743 7.091 -13.614 1.00 93.31 105 THR A N 1
ATOM 855 C CA . THR A 1 105 ? 9.758 7.832 -12.809 1.00 93.31 105 THR A CA 1
ATOM 856 C C . THR A 1 105 ? 8.324 7.433 -13.145 1.00 93.31 105 THR A C 1
ATOM 858 O O . THR A 1 105 ? 7.521 7.234 -12.240 1.00 93.31 105 THR A O 1
ATOM 861 N N . LYS A 1 106 ? 8.008 7.250 -14.435 1.00 95.06 106 LYS A N 1
ATOM 862 C CA . LYS A 1 106 ? 6.665 6.856 -14.881 1.00 95.06 106 LYS A CA 1
ATOM 863 C C . LYS A 1 106 ? 6.222 5.547 -14.224 1.00 95.06 106 LYS A C 1
ATOM 865 O O . LYS A 1 106 ? 5.144 5.482 -13.661 1.00 95.06 106 LYS A O 1
ATOM 870 N N . GLN A 1 107 ? 7.100 4.546 -14.203 1.00 95.12 107 GLN A N 1
ATOM 871 C CA . GLN A 1 107 ? 6.816 3.264 -13.556 1.00 95.12 107 GLN A CA 1
ATOM 872 C C . GLN A 1 107 ? 6.551 3.382 -12.051 1.00 95.12 107 GLN A C 1
ATOM 874 O O . GLN A 1 107 ? 5.816 2.561 -11.505 1.00 95.12 107 GLN A O 1
ATOM 879 N N . VAL A 1 108 ? 7.163 4.361 -11.377 1.00 95.50 108 VAL A N 1
ATOM 880 C CA . VAL A 1 108 ? 6.914 4.608 -9.953 1.00 95.50 108 VAL A CA 1
ATOM 881 C C . VAL A 1 108 ? 5.572 5.304 -9.743 1.00 95.50 108 VAL A C 1
ATOM 883 O O . VAL A 1 108 ? 4.813 4.885 -8.873 1.00 95.50 108 VAL A O 1
ATOM 886 N N . VAL A 1 109 ? 5.253 6.306 -10.567 1.00 95.62 109 VAL A N 1
ATOM 887 C CA . VAL A 1 109 ? 3.948 6.985 -10.535 1.00 95.62 109 VAL A CA 1
ATOM 888 C C . VAL A 1 109 ? 2.820 5.995 -10.822 1.00 95.62 109 VAL A C 1
ATOM 890 O O . VAL A 1 109 ? 1.916 5.877 -10.002 1.00 95.62 109 VAL A O 1
ATOM 893 N N . ASP A 1 110 ? 2.924 5.212 -11.898 1.00 95.62 110 ASP A N 1
ATOM 894 C CA . ASP A 1 110 ? 1.920 4.213 -12.281 1.00 95.62 110 ASP A CA 1
ATOM 895 C C . ASP A 1 110 ? 1.686 3.192 -11.147 1.00 95.62 110 ASP A C 1
ATOM 897 O O . ASP A 1 110 ? 0.552 2.811 -10.856 1.00 95.62 110 ASP A O 1
ATOM 901 N N . ALA A 1 111 ? 2.754 2.774 -10.453 1.00 94.88 111 ALA A N 1
ATOM 902 C CA . ALA A 1 111 ? 2.651 1.868 -9.309 1.00 94.88 111 ALA A CA 1
ATOM 903 C C . ALA A 1 111 ? 1.918 2.505 -8.120 1.00 94.88 111 ALA A C 1
ATOM 905 O O . ALA A 1 111 ? 1.080 1.857 -7.493 1.00 94.88 111 ALA A O 1
ATOM 906 N N . TYR A 1 112 ? 2.220 3.764 -7.799 1.00 94.81 112 TYR A N 1
ATOM 907 C CA . TYR A 1 112 ? 1.543 4.485 -6.723 1.00 94.81 112 TYR A CA 1
ATOM 908 C C . TYR A 1 112 ? 0.078 4.775 -7.040 1.00 94.81 112 TYR A C 1
ATOM 910 O O . TYR A 1 112 ? -0.768 4.611 -6.162 1.00 94.81 112 TYR A O 1
ATOM 918 N N . GLU A 1 113 ? -0.240 5.161 -8.275 1.00 94.38 113 GLU A N 1
ATOM 919 C CA . GLU A 1 113 ? -1.621 5.377 -8.709 1.00 94.38 113 GLU A CA 1
ATOM 920 C C . GLU A 1 113 ? -2.441 4.092 -8.640 1.00 94.38 113 GLU A C 1
ATOM 922 O O . GLU A 1 113 ? -3.559 4.111 -8.119 1.00 94.38 113 GLU A O 1
ATOM 927 N N . PHE A 1 114 ? -1.870 2.974 -9.103 1.00 93.50 114 PHE A N 1
ATOM 928 C CA . PHE A 1 114 ? -2.499 1.664 -8.983 1.00 93.50 114 PHE A CA 1
ATOM 929 C C . PHE A 1 114 ? -2.784 1.337 -7.515 1.00 93.50 114 PHE A C 1
ATOM 931 O O . PHE A 1 114 ? -3.931 1.100 -7.160 1.00 93.50 114 PHE A O 1
ATOM 93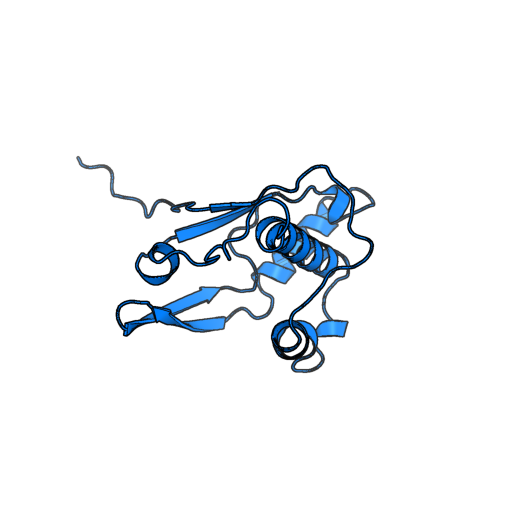8 N N . LEU A 1 115 ? -1.778 1.392 -6.636 1.00 92.00 115 LEU A N 1
ATOM 939 C CA . LEU A 1 115 ? -1.929 0.993 -5.230 1.00 92.00 115 LEU A CA 1
ATOM 940 C C . LEU A 1 115 ? -2.843 1.906 -4.411 1.00 92.00 115 LEU A C 1
ATOM 942 O O . LEU A 1 115 ? -3.459 1.446 -3.451 1.00 92.00 115 LEU A O 1
ATOM 946 N N . ALA A 1 116 ? -2.938 3.187 -4.769 1.00 92.31 116 ALA A N 1
ATOM 947 C CA . ALA A 1 116 ? -3.876 4.103 -4.131 1.00 92.31 116 ALA A CA 1
ATOM 948 C C . ALA A 1 116 ? -5.340 3.748 -4.448 1.00 92.31 116 ALA A C 1
ATOM 950 O O . ALA A 1 116 ? -6.223 4.009 -3.633 1.00 92.31 116 ALA A O 1
ATOM 951 N N . ARG A 1 117 ? -5.593 3.156 -5.624 1.00 91.38 117 ARG A N 1
ATOM 952 C CA . ARG A 1 117 ? -6.926 2.736 -6.089 1.00 91.38 117 ARG A CA 1
ATOM 953 C C . ARG A 1 117 ? -7.213 1.257 -5.839 1.00 91.38 117 ARG A C 1
ATOM 955 O O . ARG A 1 117 ? -8.375 0.861 -5.792 1.00 91.38 117 ARG A O 1
ATOM 962 N N . PHE A 1 118 ? -6.172 0.445 -5.704 1.00 88.00 118 PHE A N 1
ATOM 963 C CA . PHE A 1 118 ? -6.278 -0.991 -5.499 1.00 88.00 118 PHE A CA 1
ATOM 964 C C . PHE A 1 118 ? -7.008 -1.287 -4.187 1.00 88.00 118 PHE A C 1
ATOM 966 O O . PHE A 1 118 ? -6.658 -0.732 -3.139 1.00 88.00 118 PHE A O 1
ATOM 973 N N . LYS A 1 119 ? -8.053 -2.120 -4.276 1.00 85.31 119 LYS A N 1
ATOM 974 C CA . LYS A 1 119 ? -9.012 -2.391 -3.197 1.00 85.31 119 LYS A CA 1
ATOM 975 C C . LYS A 1 119 ? -9.529 -1.110 -2.514 1.00 85.31 119 LYS A C 1
ATOM 977 O O . LYS A 1 119 ? -9.699 -1.061 -1.301 1.00 85.31 119 LYS A O 1
ATOM 982 N N . MET A 1 120 ? -9.763 -0.031 -3.259 1.00 89.81 120 MET A N 1
ATOM 983 C CA . MET A 1 120 ? -10.278 1.215 -2.684 1.00 89.81 120 MET A CA 1
ATOM 984 C C . MET A 1 120 ? -11.762 1.084 -2.336 1.00 89.81 120 MET A C 1
ATOM 986 O O . MET A 1 120 ? -12.608 0.941 -3.215 1.00 89.81 120 MET A O 1
ATOM 990 N N . SER A 1 121 ? -12.083 1.141 -1.045 1.00 90.06 121 SER A N 1
ATOM 991 C CA . SER A 1 121 ? -13.452 0.978 -0.549 1.00 90.06 121 SER A CA 1
ATOM 992 C C . SER A 1 121 ? -13.638 1.646 0.816 1.00 90.06 121 SER A C 1
ATOM 994 O O . SER A 1 121 ? -12.713 2.239 1.376 1.00 90.06 121 SER A O 1
ATOM 996 N N . TRP A 1 122 ? -14.860 1.580 1.345 1.00 90.00 122 TRP A N 1
ATOM 997 C CA . TRP A 1 122 ? -15.167 1.947 2.724 1.00 90.00 122 TRP A CA 1
ATOM 998 C C . TRP A 1 122 ? -14.901 0.766 3.650 1.00 90.00 122 TRP A C 1
ATOM 1000 O O . TRP A 1 122 ? -15.683 -0.182 3.708 1.00 90.00 122 TRP A O 1
ATOM 1010 N N . TYR A 1 123 ? -13.827 0.866 4.421 1.00 83.88 123 TYR A N 1
ATOM 1011 C CA . TYR A 1 123 ? -13.470 -0.095 5.453 1.00 83.88 123 TYR A CA 1
ATOM 1012 C C . TYR A 1 123 ? -14.047 0.317 6.796 1.00 83.88 123 TYR A C 1
ATOM 1014 O O . TYR A 1 123 ? -14.163 1.509 7.092 1.00 83.88 123 TYR A O 1
ATOM 1022 N N . LYS A 1 124 ? -14.400 -0.673 7.614 1.00 85.06 124 LYS A N 1
ATOM 1023 C CA . LYS A 1 124 ? -14.886 -0.464 8.976 1.00 85.06 124 LYS A CA 1
ATOM 1024 C C . LYS A 1 124 ? -13.976 -1.163 9.971 1.00 85.06 124 LYS A C 1
ATOM 1026 O O . LYS A 1 124 ? -13.583 -2.303 9.742 1.00 85.06 124 LYS A O 1
ATOM 1031 N N . SER A 1 125 ? -13.705 -0.504 11.085 1.00 79.31 125 SER A N 1
ATOM 1032 C CA . SER A 1 125 ? -13.035 -1.096 12.240 1.00 79.31 125 SER A CA 1
ATOM 1033 C C . SER A 1 125 ? -13.676 -0.595 13.530 1.00 79.31 125 SER A C 1
ATOM 1035 O O . SER A 1 125 ? -14.392 0.408 13.542 1.00 79.31 125 SER A O 1
ATOM 1037 N N . VAL A 1 126 ? -13.451 -1.320 14.620 1.00 80.44 126 VAL A N 1
ATOM 1038 C CA . VAL A 1 126 ? -13.847 -0.898 15.965 1.00 80.44 126 VAL A CA 1
ATOM 1039 C C . VAL A 1 126 ? -12.581 -0.511 16.701 1.00 80.44 126 VAL A C 1
ATOM 1041 O O . VAL A 1 126 ? -11.614 -1.267 16.682 1.00 80.44 126 VAL A O 1
ATOM 1044 N N . ASN A 1 127 ? -12.578 0.663 17.321 1.00 76.75 127 ASN A N 1
ATOM 1045 C CA . ASN A 1 127 ? -11.428 1.105 18.095 1.00 76.75 127 ASN A CA 1
ATOM 1046 C C . ASN A 1 127 ? -11.399 0.554 19.522 1.00 76.75 127 ASN A C 1
ATOM 1048 O O . ASN A 1 127 ? -12.399 0.026 20.008 1.00 76.75 127 ASN A O 1
ATOM 1052 N N . SER A 1 128 ? -10.291 0.774 20.231 1.00 74.75 128 SER A N 1
ATOM 1053 C CA . SER A 1 128 ? -10.124 0.468 21.660 1.00 74.75 128 SER A CA 1
ATOM 1054 C C . SER A 1 128 ? -11.249 0.984 22.574 1.00 74.75 128 SER A C 1
ATOM 1056 O O . SER A 1 128 ? -11.491 0.416 23.637 1.00 74.75 128 SER A O 1
ATOM 1058 N N . LYS A 1 129 ? -11.979 2.033 22.161 1.00 81.19 129 LYS A N 1
ATOM 1059 C CA . LYS A 1 129 ? -13.127 2.621 22.879 1.00 81.19 129 LYS A CA 1
ATOM 1060 C C . LYS A 1 129 ? -14.483 2.017 22.478 1.00 81.19 129 LYS A C 1
ATOM 1062 O O . LYS A 1 129 ? -15.518 2.507 22.927 1.00 81.19 129 LYS A O 1
ATOM 1067 N N . GLY A 1 130 ? -14.510 0.993 21.624 1.00 82.88 130 GLY A N 1
ATOM 1068 C CA . GLY A 1 130 ? -15.732 0.336 21.149 1.00 82.88 130 GLY A CA 1
ATOM 1069 C C . GLY A 1 130 ? -16.527 1.129 20.103 1.00 82.88 130 GLY A C 1
ATOM 1070 O O . GLY A 1 130 ? -17.666 0.777 19.801 1.00 82.88 130 GLY A O 1
ATOM 1071 N N . LYS A 1 131 ? -15.963 2.207 19.545 1.00 81.31 131 LYS A N 1
ATOM 1072 C CA . LYS A 1 131 ? -16.610 3.049 18.530 1.00 81.31 131 LYS A CA 1
ATOM 1073 C C . LYS A 1 131 ? -16.283 2.537 17.127 1.00 81.31 131 LYS A C 1
ATOM 1075 O O . LYS A 1 131 ? -15.120 2.299 16.809 1.00 81.31 131 LYS A O 1
ATOM 1080 N N . GLU A 1 132 ? -17.306 2.422 16.277 1.00 84.06 132 GLU A N 1
ATOM 1081 C CA . GLU A 1 132 ? -17.122 2.130 14.849 1.00 84.06 132 GLU A CA 1
ATOM 1082 C C . GLU A 1 132 ? -16.457 3.324 14.150 1.00 84.06 132 GLU A C 1
ATOM 1084 O O . GLU A 1 132 ? -16.913 4.468 14.254 1.00 84.06 132 GLU A O 1
ATOM 1089 N N . ILE A 1 133 ? -15.392 3.040 13.408 1.00 80.00 133 ILE A N 1
ATOM 1090 C CA . ILE A 1 133 ? -14.693 3.978 12.539 1.00 80.00 133 ILE A CA 1
ATOM 1091 C C . ILE A 1 133 ? -14.831 3.484 11.108 1.00 80.00 133 ILE A C 1
ATOM 1093 O O . ILE A 1 133 ? -14.723 2.289 10.833 1.00 80.00 133 ILE A O 1
ATOM 1097 N N . LYS A 1 134 ? -15.079 4.422 10.192 1.00 83.69 134 LYS A N 1
ATOM 1098 C CA . LYS A 1 134 ? -15.104 4.157 8.758 1.00 83.69 134 LYS A CA 1
ATOM 1099 C C . LYS A 1 134 ? -13.997 4.935 8.078 1.00 83.69 134 LYS A C 1
ATOM 1101 O O . LYS A 1 134 ? -13.911 6.150 8.250 1.00 83.69 134 LYS A O 1
ATOM 1106 N N . THR A 1 135 ? -13.216 4.243 7.265 1.00 81.69 135 THR A N 1
ATOM 1107 C CA . THR A 1 135 ? -12.100 4.826 6.525 1.00 81.69 135 THR A CA 1
ATOM 1108 C C . THR A 1 135 ? -12.267 4.508 5.053 1.00 81.69 135 THR A C 1
ATOM 1110 O O . THR A 1 135 ? -12.449 3.352 4.676 1.00 81.69 135 THR A O 1
ATOM 1113 N N . PHE A 1 136 ? -12.210 5.542 4.220 1.00 87.06 136 PHE A N 1
ATOM 1114 C CA . PHE A 1 136 ? -12.174 5.386 2.775 1.00 87.06 136 PHE A CA 1
ATOM 1115 C C . PHE A 1 136 ? -10.727 5.436 2.294 1.00 87.06 136 PHE A C 1
ATOM 1117 O O . PHE A 1 136 ? -10.030 6.424 2.532 1.00 87.06 136 PHE A O 1
ATOM 1124 N N . GLY A 1 137 ? -10.269 4.385 1.624 1.00 87.00 137 GLY A N 1
ATOM 1125 C CA . GLY A 1 137 ? -8.900 4.316 1.117 1.00 87.00 137 GLY A CA 1
ATOM 1126 C C . GLY A 1 137 ? -8.609 2.999 0.412 1.00 87.00 137 GLY A C 1
ATOM 1127 O O . GLY A 1 137 ? -9.404 2.073 0.506 1.00 87.00 137 GLY A O 1
ATOM 1128 N N . GLY A 1 138 ? -7.496 2.944 -0.320 1.00 87.31 138 GLY A N 1
ATOM 1129 C CA . GLY A 1 138 ? -6.894 1.700 -0.814 1.00 87.31 138 GLY A CA 1
ATOM 1130 C C .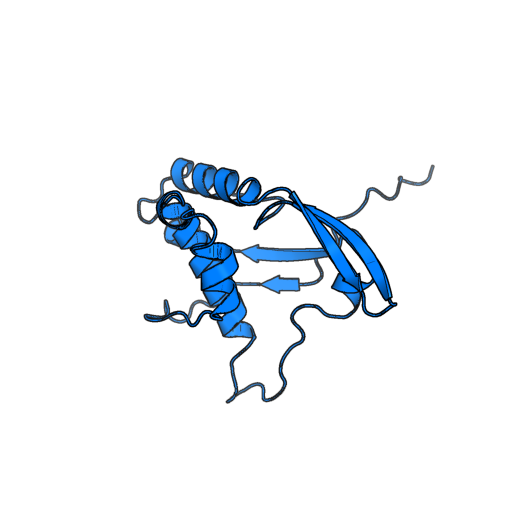 GLY A 1 138 ? -5.745 1.245 0.089 1.00 87.31 138 GLY A C 1
ATOM 1131 O O . GLY A 1 138 ? -5.669 1.641 1.254 1.00 87.31 138 GLY A O 1
ATOM 1132 N N . LEU A 1 139 ? -4.809 0.461 -0.458 1.00 87.56 139 LEU A N 1
ATOM 1133 C CA . LEU A 1 139 ? -3.645 -0.024 0.302 1.00 87.56 139 LEU A CA 1
ATOM 1134 C C . LEU A 1 139 ? -2.770 1.115 0.842 1.00 87.56 139 LEU A C 1
ATOM 1136 O O . LEU A 1 139 ? -2.274 1.052 1.967 1.00 87.56 139 LEU A O 1
ATOM 1140 N N . ILE A 1 140 ? -2.545 2.142 0.021 1.00 90.88 140 ILE A N 1
ATOM 1141 C CA . ILE A 1 140 ? -1.793 3.337 0.406 1.00 90.88 140 ILE A CA 1
ATOM 1142 C C . ILE A 1 140 ? -2.651 4.582 0.210 1.00 90.88 140 ILE A C 1
ATOM 1144 O O . ILE A 1 140 ? -3.553 4.620 -0.623 1.00 90.88 140 ILE A O 1
ATOM 1148 N N . SER A 1 141 ? -2.332 5.638 0.951 1.00 89.69 141 SER A N 1
ATOM 1149 C CA . SER A 1 141 ? -2.954 6.948 0.776 1.00 89.69 141 SER A CA 1
ATOM 1150 C C . SER A 1 141 ? -1.888 8.025 0.636 1.00 89.69 141 SER A C 1
ATOM 1152 O O . SER A 1 141 ? -0.794 7.909 1.187 1.00 89.69 141 SER A O 1
ATOM 1154 N N . ASN A 1 142 ? -2.224 9.094 -0.088 1.00 89.69 142 ASN A N 1
ATOM 1155 C CA . ASN A 1 142 ? -1.371 10.272 -0.248 1.00 89.69 142 ASN A CA 1
ATOM 1156 C C . ASN A 1 142 ? 0.076 9.970 -0.710 1.00 89.69 142 ASN A C 1
ATOM 1158 O O . ASN A 1 142 ? 1.011 10.491 -0.092 1.00 89.69 142 ASN A O 1
ATOM 1162 N N . PRO A 1 143 ? 0.293 9.149 -1.759 1.00 91.56 143 PRO A N 1
ATOM 1163 C CA . PRO A 1 143 ? 1.641 8.910 -2.258 1.00 91.56 143 PRO A CA 1
ATOM 1164 C C . PRO A 1 143 ? 2.287 10.210 -2.759 1.00 91.56 143 PRO A C 1
ATOM 1166 O O . PRO A 1 143 ? 1.620 11.082 -3.317 1.00 91.56 143 PRO A O 1
ATOM 1169 N N . SER A 1 144 ? 3.603 10.312 -2.585 1.00 89.00 144 SER A N 1
ATOM 1170 C CA . SER A 1 144 ? 4.442 11.380 -3.137 1.00 89.00 144 SER A CA 1
ATOM 1171 C C . SER A 1 144 ? 5.751 10.798 -3.667 1.00 89.00 144 SER A C 1
ATOM 1173 O O . SER A 1 144 ? 6.291 9.876 -3.049 1.00 89.00 144 SER A O 1
ATOM 1175 N N . TYR A 1 145 ? 6.269 11.348 -4.765 1.00 79.25 145 TYR A N 1
ATOM 1176 C CA . TYR A 1 145 ? 7.474 10.886 -5.458 1.00 79.25 145 TYR A CA 1
ATOM 1177 C C . TYR A 1 145 ? 8.489 12.015 -5.627 1.00 79.25 145 TYR A C 1
ATOM 1179 O O . TYR A 1 145 ? 8.054 13.112 -6.046 1.00 79.25 145 TYR A O 1
#

Radius of gyration: 16.91 Å; chains: 1; bounding box: 38×52×38 Å

pLDDT: mean 77.41, std 14.06, range [36.47, 95.62]